Protein AF-A0A2H1IM15-F1 (afdb_monomer_lite)

InterPro domains:
  IPR018076 Type II secretion system protein GspF domain [PF00482] (10-122)

Organism: NCBI:txid234835

Foldseek 3Di:
DLLLLLLVLLLQLLVCLVVVHDNLVSLCVSCVVSVVSNVSPVVSVCVVVVHPPDPPPPPCVQVNVLVVCCVVVVPRSNVVSNVSSVVSVVVVVVVVVVVVVVVVVVVVVVVCVVVVVVCCVPPVVVVVVVVVVVVVVVVD

pLDDT: mean 83.32, std 9.82, range [51.94, 95.5]

Secondary structure (DSSP, 8-state):
-HHHHHHHHHHHHHHHHHTT--HHHHHHHHHHHHTTTT-HHHHHHHHHHT-----S--TTHHHHHHHHHHHHH---HHHHHHHHHHHHHHHHHHHHHHHHHHHHHHHHHHHHHHHHHHHIIIIIHHHHHHHHHHHHHHH-

Structure (mmCIF, N/CA/C/O backbone):
data_AF-A0A2H1IM15-F1
#
_entry.id   AF-A0A2H1IM15-F1
#
loop_
_atom_site.group_PDB
_atom_site.id
_atom_site.type_symbol
_atom_site.label_atom_id
_atom_site.label_alt_id
_atom_site.label_comp_id
_atom_site.label_asym_id
_atom_site.label_entity_id
_atom_site.label_seq_id
_atom_site.pdbx_PDB_ins_code
_atom_site.Cartn_x
_atom_site.Cartn_y
_atom_site.Cartn_z
_atom_site.occupancy
_atom_site.B_iso_or_equiv
_atom_site.auth_seq_id
_atom_site.auth_comp_id
_atom_site.auth_asym_id
_atom_site.auth_atom_id
_atom_site.pdbx_PDB_model_num
ATOM 1 N N . MET A 1 1 ? -4.553 -1.514 -11.434 1.00 65.62 1 MET A N 1
ATOM 2 C CA . MET A 1 1 ? -5.937 -1.052 -11.190 1.00 65.62 1 MET A CA 1
ATOM 3 C C . MET A 1 1 ? -6.475 -1.646 -9.900 1.00 65.62 1 MET A C 1
ATOM 5 O O . MET A 1 1 ? -6.821 -0.880 -9.022 1.00 65.62 1 MET A O 1
ATOM 9 N N . VAL A 1 2 ? -6.470 -2.975 -9.737 1.00 79.06 2 VAL A N 1
ATOM 10 C CA . VAL A 1 2 ? -6.970 -3.615 -8.506 1.00 79.06 2 VAL A CA 1
ATOM 11 C C . VAL A 1 2 ? -6.166 -3.224 -7.250 1.00 79.06 2 VAL A C 1
ATOM 13 O O . VAL A 1 2 ? -6.764 -3.022 -6.205 1.00 79.06 2 VAL A O 1
ATOM 16 N N . ASP A 1 3 ? -4.843 -3.023 -7.341 1.00 85.19 3 ASP A N 1
ATOM 17 C CA . ASP A 1 3 ? -4.041 -2.541 -6.192 1.00 85.19 3 ASP A CA 1
ATOM 18 C C . ASP A 1 3 ? -4.395 -1.114 -5.759 1.00 85.19 3 ASP A C 1
ATOM 20 O O . ASP A 1 3 ? -4.328 -0.799 -4.577 1.00 85.19 3 ASP A O 1
ATOM 24 N N . ASP A 1 4 ? -4.789 -0.253 -6.704 1.00 86.88 4 ASP A N 1
ATOM 25 C CA . ASP A 1 4 ? -5.175 1.126 -6.387 1.00 86.88 4 ASP A CA 1
ATOM 26 C C . ASP A 1 4 ? -6.547 1.158 -5.686 1.00 86.88 4 ASP A C 1
ATOM 28 O O . ASP A 1 4 ? -6.757 1.986 -4.802 1.00 86.88 4 ASP A O 1
ATOM 32 N N . LEU A 1 5 ? -7.460 0.243 -6.052 1.00 89.38 5 LEU A N 1
ATOM 33 C CA . LEU A 1 5 ? -8.758 0.071 -5.385 1.00 89.38 5 LEU A CA 1
ATOM 34 C C . LEU A 1 5 ? -8.578 -0.441 -3.952 1.00 89.38 5 LEU A C 1
ATOM 36 O O . LEU A 1 5 ? -9.137 0.141 -3.030 1.00 89.38 5 LEU A O 1
ATOM 40 N N . LEU A 1 6 ? -7.739 -1.464 -3.761 1.00 89.94 6 LEU A N 1
ATOM 41 C CA . LEU A 1 6 ? -7.418 -1.984 -2.431 1.00 89.94 6 LEU A CA 1
ATOM 42 C C . LEU A 1 6 ? -6.743 -0.917 -1.560 1.00 89.94 6 LEU A C 1
ATOM 44 O O . LEU A 1 6 ? -7.115 -0.750 -0.406 1.00 89.94 6 LEU A O 1
ATOM 48 N N . ALA A 1 7 ? -5.797 -0.150 -2.111 1.00 91.88 7 ALA A N 1
ATOM 49 C CA . ALA A 1 7 ? -5.155 0.938 -1.377 1.00 91.88 7 ALA A CA 1
ATOM 50 C C . ALA A 1 7 ? -6.163 2.006 -0.919 1.00 91.88 7 ALA A C 1
ATOM 52 O O . ALA A 1 7 ? -6.063 2.509 0.195 1.00 91.88 7 ALA A O 1
ATOM 53 N N . PHE A 1 8 ? -7.131 2.364 -1.767 1.00 93.25 8 PHE A N 1
ATOM 54 C CA . PHE A 1 8 ? -8.192 3.303 -1.394 1.00 93.25 8 PHE A CA 1
ATOM 55 C C . PHE A 1 8 ? -9.084 2.750 -0.275 1.00 93.25 8 PHE A C 1
ATOM 57 O O . PHE A 1 8 ? -9.385 3.466 0.676 1.00 93.25 8 PHE A O 1
ATOM 64 N N . ASP A 1 9 ? -9.470 1.479 -0.357 1.00 94.62 9 ASP A N 1
ATOM 65 C CA . ASP A 1 9 ? -10.286 0.847 0.681 1.00 94.62 9 ASP A CA 1
ATOM 66 C C . ASP A 1 9 ? -9.511 0.777 2.012 1.00 94.62 9 ASP A C 1
ATOM 68 O O . ASP A 1 9 ? -10.066 1.059 3.069 1.00 94.62 9 ASP A O 1
ATOM 72 N N . LEU A 1 10 ? -8.203 0.510 1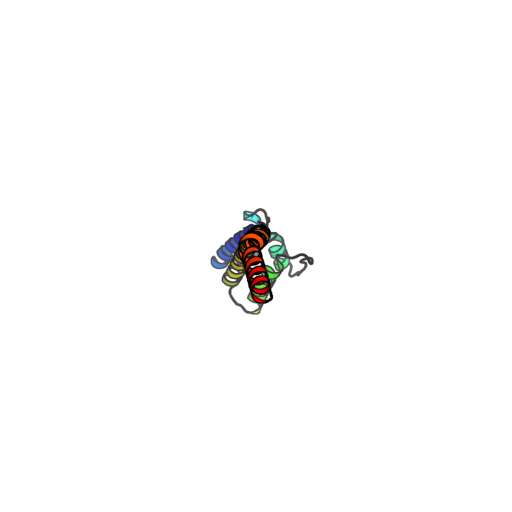.983 1.00 93.56 10 LEU A N 1
ATOM 73 C CA . LEU A 1 10 ? -7.364 0.529 3.185 1.00 93.56 10 LEU A CA 1
ATOM 74 C C . LEU A 1 10 ? -7.225 1.926 3.813 1.00 93.56 10 LEU A C 1
ATOM 76 O O . LEU A 1 10 ? -7.195 2.024 5.038 1.00 93.56 10 LEU A O 1
ATOM 80 N N . ASP A 1 11 ? -7.215 3.010 3.030 1.00 94.75 11 ASP A N 1
ATOM 81 C CA . ASP A 1 11 ? -7.274 4.367 3.600 1.00 94.75 11 ASP A CA 1
ATOM 82 C C . ASP A 1 11 ? -8.596 4.604 4.346 1.00 94.75 11 ASP A C 1
ATOM 84 O O . ASP A 1 11 ? -8.602 5.212 5.416 1.00 94.75 11 ASP A O 1
ATOM 88 N N . LEU A 1 12 ? -9.725 4.121 3.810 1.00 94.81 12 LEU A N 1
ATOM 89 C CA . LEU A 1 12 ? -11.018 4.217 4.496 1.00 94.81 12 LEU A CA 1
ATOM 90 C C . LEU A 1 12 ? -11.003 3.434 5.812 1.00 94.81 12 LEU A C 1
ATOM 92 O O . LEU A 1 12 ? -11.447 3.951 6.838 1.00 94.81 12 LEU A O 1
ATOM 96 N N . VAL A 1 13 ? -10.414 2.235 5.807 1.00 95.50 13 VAL A N 1
ATOM 97 C CA . VAL A 1 13 ? -10.197 1.450 7.028 1.00 95.50 13 VAL A CA 1
ATOM 98 C C . VAL A 1 13 ? -9.342 2.234 8.025 1.00 95.50 13 VAL A C 1
ATOM 100 O O . VAL A 1 13 ? -9.719 2.328 9.191 1.00 95.50 13 VAL A O 1
ATOM 103 N N . ALA A 1 14 ? -8.240 2.854 7.596 1.00 95.00 14 ALA A N 1
ATOM 104 C CA . ALA A 1 14 ? -7.395 3.673 8.466 1.00 95.00 14 ALA A CA 1
ATOM 105 C C . ALA A 1 14 ? -8.154 4.867 9.075 1.00 95.00 14 ALA A C 1
ATOM 107 O O . ALA A 1 14 ? -8.012 5.141 10.270 1.00 95.00 14 ALA A O 1
ATOM 108 N N . ILE A 1 15 ? -9.018 5.532 8.300 1.00 95.50 15 ILE A N 1
ATOM 109 C CA . ILE A 1 15 ? -9.891 6.611 8.790 1.00 95.50 15 ILE A CA 1
ATOM 110 C C . ILE A 1 15 ? -10.857 6.082 9.859 1.00 95.50 15 ILE A C 1
ATOM 112 O O . ILE A 1 15 ? -11.000 6.700 10.916 1.00 95.50 15 ILE A O 1
ATOM 116 N N . CYS A 1 16 ? -11.488 4.930 9.623 1.00 95.31 16 CYS A N 1
ATOM 117 C CA . CYS A 1 16 ? -12.371 4.279 10.593 1.00 95.31 16 CYS A CA 1
ATOM 118 C C . CYS A 1 16 ? -11.633 3.868 11.879 1.00 95.31 16 CYS A C 1
ATOM 120 O O . CYS A 1 16 ? -12.138 4.065 12.981 1.00 95.31 16 CYS A O 1
ATOM 122 N N . LEU A 1 17 ? -10.424 3.325 11.766 1.00 94.19 17 LEU A N 1
ATOM 123 C CA . LEU A 1 17 ? -9.607 2.959 12.926 1.00 94.19 17 LEU A CA 1
ATOM 124 C C . LEU A 1 17 ? -9.196 4.198 13.730 1.00 94.19 17 LEU A C 1
ATOM 126 O O . LEU A 1 17 ? -9.252 4.194 14.958 1.00 94.19 17 LEU A O 1
ATOM 130 N N . THR A 1 18 ? -8.839 5.284 13.043 1.00 93.75 18 THR A N 1
ATOM 131 C CA . THR A 1 18 ? -8.467 6.562 13.671 1.00 93.75 18 THR A CA 1
ATOM 132 C C . THR A 1 18 ? -9.651 7.218 14.383 1.00 93.75 18 THR A C 1
ATOM 134 O O . THR A 1 18 ? -9.460 7.896 15.392 1.00 93.75 18 THR A O 1
ATOM 137 N N . SER A 1 19 ? -10.884 6.984 13.922 1.00 93.81 19 SER A N 1
ATOM 138 C CA . SER A 1 19 ? -12.099 7.429 14.618 1.00 93.81 19 SER A CA 1
ATOM 139 C C . SER A 1 19 ? -12.488 6.552 15.817 1.00 93.81 19 SER A C 1
ATOM 141 O O . SER A 1 19 ? -13.469 6.853 16.499 1.00 93.81 19 SER A O 1
ATOM 143 N N . GLY A 1 20 ? -11.704 5.512 16.119 1.00 91.88 20 GLY A N 1
ATOM 144 C CA . GLY A 1 20 ? -11.888 4.640 17.279 1.00 91.88 20 GLY A CA 1
ATOM 145 C C . GLY A 1 20 ? -12.774 3.423 17.020 1.00 91.88 20 GLY A C 1
ATOM 146 O O . GLY A 1 20 ? -13.183 2.762 17.975 1.00 91.88 20 GLY A O 1
ATOM 147 N N . LEU A 1 21 ? -13.088 3.109 15.758 1.00 93.19 21 LEU A N 1
ATOM 148 C CA . LEU A 1 21 ? -13.819 1.886 15.433 1.00 93.19 21 LEU A CA 1
ATOM 149 C C . LEU A 1 21 ? -12.910 0.656 15.592 1.00 93.19 21 LEU A C 1
ATOM 151 O O . LEU A 1 21 ? -11.735 0.706 15.225 1.00 93.19 21 LEU A O 1
ATOM 155 N N . PRO A 1 22 ? -13.440 -0.473 16.094 1.00 90.31 22 PRO A N 1
ATOM 156 C CA . PRO A 1 22 ? -12.677 -1.711 16.167 1.00 90.31 22 PRO A CA 1
ATOM 157 C C . PRO A 1 22 ? -12.414 -2.278 14.764 1.00 90.31 22 PRO A C 1
ATOM 159 O O . PRO A 1 22 ? -13.234 -2.118 13.857 1.00 90.31 22 PRO A O 1
ATOM 162 N N . ILE A 1 23 ? -11.295 -2.993 14.607 1.00 90.31 23 ILE A N 1
ATOM 163 C CA . ILE A 1 23 ? -10.812 -3.563 13.333 1.00 90.31 23 ILE A CA 1
ATOM 164 C C . ILE A 1 23 ? -11.907 -4.278 12.519 1.00 90.31 23 ILE A C 1
ATOM 166 O O . ILE A 1 23 ? -12.142 -3.872 11.377 1.00 90.31 23 ILE A O 1
ATOM 170 N N . PRO A 1 24 ? -12.637 -5.277 13.060 1.00 90.19 24 PRO A N 1
ATOM 171 C CA . PRO A 1 24 ? -13.647 -5.991 12.280 1.00 90.19 24 PRO A CA 1
ATOM 172 C C . PRO A 1 24 ? -14.803 -5.087 11.823 1.00 90.19 24 PRO A C 1
ATOM 174 O O . PRO A 1 24 ? -15.365 -5.309 10.753 1.00 90.19 24 PRO A O 1
ATOM 177 N N . VAL A 1 25 ? -15.136 -4.038 12.586 1.00 93.00 25 VAL A N 1
ATOM 178 C CA . VAL A 1 25 ? -16.183 -3.070 12.214 1.00 93.00 25 VAL A CA 1
ATOM 179 C C . VAL A 1 25 ? -15.684 -2.114 11.135 1.00 93.00 25 VAL A C 1
ATOM 181 O O . VAL A 1 25 ? -16.412 -1.854 10.182 1.00 93.00 25 VAL A O 1
ATOM 184 N N . ALA A 1 26 ? -14.446 -1.625 11.238 1.00 94.62 26 ALA A N 1
ATOM 185 C CA . ALA A 1 26 ? -13.838 -0.774 10.215 1.00 94.62 26 ALA A CA 1
ATOM 186 C C . ALA A 1 26 ? -13.761 -1.490 8.852 1.00 94.62 26 ALA A C 1
ATOM 188 O O . ALA A 1 26 ? -14.119 -0.910 7.824 1.00 94.62 26 ALA A O 1
ATOM 189 N N . LEU A 1 27 ? -13.364 -2.767 8.854 1.00 92.44 27 LEU A N 1
ATOM 190 C CA . LEU A 1 27 ? -13.322 -3.612 7.659 1.00 92.44 27 LEU A CA 1
ATOM 191 C C . LEU A 1 27 ? -14.717 -3.861 7.075 1.00 92.44 27 LEU A C 1
ATOM 193 O O . LEU A 1 27 ? -14.907 -3.697 5.872 1.00 92.44 27 LEU A O 1
ATOM 197 N N . ALA A 1 28 ? -15.696 -4.216 7.913 1.00 93.44 28 ALA A N 1
ATOM 198 C CA . ALA A 1 28 ? -17.063 -4.477 7.467 1.00 93.44 28 ALA A CA 1
ATOM 199 C C . ALA A 1 28 ? -17.745 -3.226 6.890 1.00 93.44 28 ALA A C 1
ATOM 201 O O . ALA A 1 28 ? -18.356 -3.307 5.829 1.00 93.44 28 ALA A O 1
ATOM 202 N N . LEU A 1 29 ? -17.610 -2.070 7.550 1.00 95.31 29 LEU A N 1
ATOM 203 C CA . LEU A 1 29 ? -18.178 -0.804 7.071 1.00 95.31 29 LEU A CA 1
ATOM 204 C C . LEU A 1 29 ? -17.542 -0.355 5.760 1.00 95.31 29 LEU A C 1
ATOM 206 O O . LEU A 1 29 ? -18.237 0.137 4.875 1.00 95.31 29 LEU A O 1
ATOM 210 N N . THR A 1 30 ? -16.228 -0.532 5.628 1.00 95.12 30 THR A N 1
ATOM 211 C CA . THR A 1 30 ? -15.544 -0.202 4.379 1.00 95.12 30 THR A CA 1
ATOM 212 C C . THR A 1 30 ? -15.994 -1.134 3.264 1.00 95.12 30 THR A C 1
ATOM 214 O O . THR A 1 30 ? -16.330 -0.647 2.193 1.00 95.12 30 THR A O 1
ATOM 217 N N . ALA A 1 31 ? -16.063 -2.445 3.517 1.00 94.25 31 ALA A N 1
ATOM 218 C CA . ALA A 1 31 ? -16.554 -3.410 2.540 1.00 94.25 31 ALA A CA 1
ATOM 219 C C . ALA A 1 31 ? -17.983 -3.079 2.084 1.00 94.25 31 ALA A C 1
ATOM 221 O O . ALA A 1 31 ? -18.246 -3.062 0.890 1.00 94.25 31 ALA A O 1
ATOM 222 N N . ASP A 1 32 ? -18.888 -2.744 3.004 1.00 95.00 32 ASP A N 1
ATOM 223 C CA . ASP A 1 32 ? -20.260 -2.350 2.664 1.00 95.00 32 ASP A CA 1
ATOM 224 C C . ASP A 1 32 ? -20.294 -1.060 1.822 1.00 95.00 32 ASP A C 1
ATOM 226 O O . ASP A 1 32 ? -20.935 -0.999 0.775 1.00 95.00 32 ASP A O 1
ATOM 230 N N . ALA A 1 33 ? -19.508 -0.049 2.205 1.00 94.69 33 ALA A N 1
ATOM 231 C CA . ALA A 1 33 ? -19.408 1.211 1.467 1.00 94.69 33 ALA A CA 1
ATOM 232 C C . ALA A 1 33 ? -18.763 1.065 0.075 1.00 94.69 33 ALA A C 1
ATOM 234 O O . ALA A 1 33 ? -18.954 1.928 -0.789 1.00 94.69 33 ALA A O 1
ATOM 235 N N . THR A 1 34 ? -17.969 0.014 -0.148 1.00 93.25 34 THR A N 1
ATOM 236 C CA . THR A 1 34 ? -17.218 -0.211 -1.390 1.00 93.25 34 THR A CA 1
ATOM 237 C C . THR A 1 34 ? -17.740 -1.361 -2.247 1.00 93.25 34 THR A C 1
ATOM 239 O O . THR A 1 34 ? -17.138 -1.623 -3.295 1.00 93.25 34 THR A O 1
ATOM 242 N N . ASP A 1 35 ? -18.861 -1.975 -1.851 1.00 92.19 35 ASP A N 1
ATOM 243 C CA . ASP A 1 35 ? -19.466 -3.169 -2.468 1.00 92.19 35 ASP A CA 1
ATOM 244 C C . ASP A 1 35 ? -18.525 -4.395 -2.458 1.00 92.19 35 ASP A C 1
ATOM 246 O O . ASP A 1 35 ? -18.435 -5.161 -3.412 1.00 92.19 35 ASP A O 1
ATOM 250 N N . ASP A 1 36 ? -17.734 -4.523 -1.387 1.00 88.81 36 ASP A N 1
ATOM 251 C CA . ASP A 1 36 ? -16.735 -5.568 -1.111 1.00 88.81 36 ASP A CA 1
ATOM 252 C C . ASP A 1 36 ? -15.789 -5.864 -2.289 1.00 88.81 36 ASP A C 1
ATOM 254 O O . ASP A 1 36 ? -15.244 -6.961 -2.427 1.00 88.81 36 ASP A O 1
ATOM 258 N N . ARG A 1 37 ? -15.538 -4.860 -3.140 1.00 88.31 37 ARG A N 1
ATOM 259 C CA . ARG A 1 37 ? -14.709 -4.984 -4.353 1.00 88.31 37 ARG A CA 1
ATOM 260 C C . ARG A 1 37 ? -13.286 -5.483 -4.091 1.00 88.31 37 ARG A C 1
ATOM 262 O O . ARG A 1 37 ? -12.640 -6.011 -4.994 1.00 88.31 37 ARG A O 1
ATOM 269 N N . SER A 1 38 ? -12.797 -5.267 -2.873 1.00 85.31 38 SER A N 1
ATOM 270 C CA . SER A 1 38 ? -11.456 -5.637 -2.424 1.00 85.31 38 SER A CA 1
ATOM 271 C C . SER A 1 38 ? -11.449 -6.896 -1.553 1.00 85.31 38 SER A C 1
ATOM 273 O O . SER A 1 38 ? -10.376 -7.342 -1.167 1.00 85.31 38 SER A O 1
ATOM 275 N N . GLY A 1 39 ? -12.614 -7.474 -1.236 1.00 86.62 39 GLY A N 1
ATOM 276 C CA . GLY A 1 39 ? -12.736 -8.677 -0.409 1.00 86.62 39 GLY A CA 1
ATOM 277 C C . GLY A 1 39 ? -12.505 -8.465 1.093 1.00 86.62 39 GLY A C 1
ATOM 278 O O . GLY A 1 39 ? -12.340 -9.443 1.824 1.00 86.62 39 GLY A O 1
ATOM 279 N N . LEU A 1 40 ? -12.502 -7.217 1.580 1.00 88.06 40 LEU A N 1
ATOM 280 C CA . LEU A 1 40 ? -12.303 -6.888 3.001 1.00 88.06 40 LEU A CA 1
ATOM 281 C C . LEU A 1 40 ? -13.386 -7.493 3.906 1.00 88.06 40 LEU A C 1
ATOM 283 O O . LEU A 1 40 ? -13.114 -7.822 5.064 1.00 88.06 40 LEU A O 1
ATOM 287 N N . GLY A 1 41 ? -14.595 -7.707 3.384 1.00 88.94 41 GLY A N 1
ATOM 288 C CA . GLY A 1 41 ? -15.685 -8.355 4.107 1.00 88.94 41 GLY A CA 1
ATOM 289 C C . GLY A 1 41 ? -15.360 -9.800 4.489 1.00 88.94 41 GLY A C 1
ATOM 290 O O . GLY A 1 41 ? -15.851 -10.298 5.504 1.00 88.94 41 GLY A O 1
ATOM 291 N N . ARG A 1 42 ? -14.497 -10.480 3.722 1.00 85.50 42 ARG A N 1
ATOM 292 C CA . ARG A 1 42 ? -13.985 -11.813 4.075 1.00 85.50 42 ARG A CA 1
ATOM 293 C C . ARG A 1 42 ? -13.102 -11.758 5.320 1.00 85.50 42 ARG A C 1
ATOM 295 O O . ARG A 1 42 ? -13.321 -12.566 6.216 1.00 85.50 42 ARG A O 1
ATOM 302 N N . ILE A 1 43 ? -12.194 -10.784 5.400 1.00 86.12 43 ILE A N 1
ATOM 303 C CA . ILE A 1 43 ? -11.296 -10.591 6.551 1.00 86.12 43 ILE A CA 1
ATOM 304 C C . ILE A 1 43 ? -12.104 -10.232 7.805 1.00 86.12 43 ILE A C 1
ATOM 306 O O . ILE A 1 43 ? -11.905 -10.802 8.872 1.00 86.12 43 ILE A O 1
ATOM 310 N N . ALA A 1 44 ? -13.089 -9.336 7.682 1.00 88.81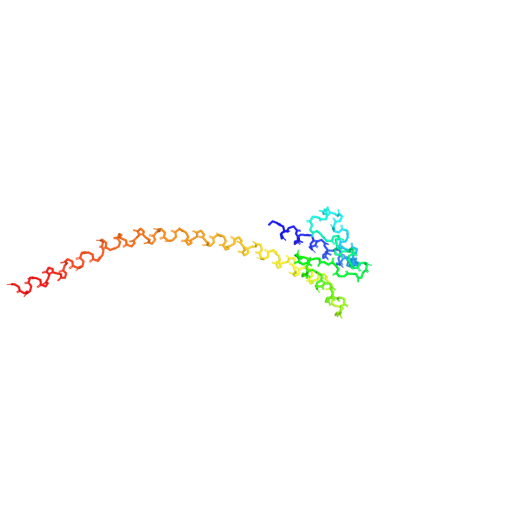 44 ALA A N 1
ATOM 311 C CA . ALA A 1 44 ? -13.962 -8.991 8.807 1.00 88.81 44 ALA A CA 1
ATOM 312 C C . ALA A 1 44 ? -14.686 -10.228 9.379 1.00 88.81 44 ALA A C 1
ATOM 314 O O . ALA A 1 44 ? -14.775 -10.418 10.596 1.00 88.81 44 ALA A O 1
ATOM 315 N N . ARG A 1 45 ? -15.193 -11.100 8.496 1.00 85.88 45 ARG A N 1
ATOM 316 C CA . ARG A 1 45 ? -15.844 -12.362 8.881 1.00 85.88 45 ARG A CA 1
ATOM 317 C C . ARG A 1 45 ? -14.866 -13.377 9.477 1.00 85.88 45 ARG A C 1
ATOM 319 O O . ARG A 1 45 ? -15.218 -14.038 10.447 1.00 85.88 45 ARG A O 1
ATOM 326 N N . SER A 1 46 ? -13.656 -13.500 8.938 1.00 84.19 46 SER A N 1
ATOM 327 C CA . SER A 1 46 ? -12.660 -14.445 9.458 1.00 84.19 46 SER A CA 1
ATOM 328 C C . SER A 1 46 ? -12.216 -14.062 10.875 1.00 84.19 46 SER A C 1
ATOM 330 O O . SER A 1 46 ? -12.234 -14.907 11.772 1.00 84.19 46 SER A O 1
ATOM 332 N N . MET A 1 47 ? -11.973 -12.768 11.120 1.00 80.69 47 MET A N 1
ATOM 333 C CA . MET A 1 47 ? -11.622 -12.248 12.448 1.00 80.69 47 MET A CA 1
ATOM 334 C C . MET A 1 47 ? -12.747 -12.428 13.476 1.00 80.69 47 MET A C 1
ATOM 336 O O . MET A 1 47 ? -12.484 -12.778 14.622 1.00 80.69 47 MET A O 1
ATOM 340 N N . THR A 1 48 ? -14.014 -12.239 13.088 1.00 82.06 48 THR A N 1
ATOM 341 C CA . THR A 1 48 ? -15.149 -12.423 14.019 1.00 82.06 48 THR A CA 1
ATOM 342 C C . THR A 1 48 ? -15.395 -13.882 14.402 1.00 82.06 48 THR A C 1
ATOM 344 O O . THR A 1 48 ? -15.892 -14.145 15.496 1.00 82.06 48 THR A O 1
ATOM 347 N N . ILE A 1 49 ? -15.048 -14.828 13.528 1.00 80.38 49 ILE A N 1
ATOM 348 C CA . ILE A 1 49 ? -15.236 -16.269 13.753 1.00 80.38 49 ILE A CA 1
ATOM 349 C C . ILE A 1 49 ? -13.983 -16.904 14.397 1.00 80.38 49 ILE A C 1
ATOM 351 O O . ILE A 1 49 ? -14.045 -18.032 14.883 1.00 80.38 49 ILE A O 1
ATOM 355 N N . GLY A 1 50 ? -12.856 -16.182 14.452 1.00 73.19 50 GLY A N 1
ATOM 356 C CA . GLY A 1 50 ? -11.575 -16.685 14.962 1.00 73.19 50 GLY A CA 1
ATOM 357 C C . GLY A 1 50 ? -10.925 -17.731 14.048 1.00 73.19 50 GLY A C 1
ATOM 358 O O . GLY A 1 50 ? -10.105 -18.524 14.503 1.00 73.19 50 GLY A O 1
ATOM 359 N N . GLY A 1 51 ? -11.330 -17.778 12.775 1.00 65.94 51 GLY A N 1
ATOM 360 C CA . GLY A 1 51 ? -10.826 -18.726 11.783 1.00 65.94 51 GLY A CA 1
ATOM 361 C C . GLY A 1 51 ? -9.866 -18.055 10.805 1.00 65.94 51 GLY A C 1
ATOM 362 O O . GLY A 1 51 ? -10.159 -16.971 10.314 1.00 65.94 51 GLY A O 1
ATOM 363 N N . GLN A 1 52 ? -8.756 -18.719 10.476 1.00 61.16 52 GLN A N 1
ATOM 364 C CA . GLN A 1 52 ? -7.775 -18.267 9.478 1.00 61.16 52 GLN A CA 1
ATOM 365 C C . GLN A 1 52 ? -7.967 -18.965 8.119 1.00 61.16 52 GLN A C 1
ATOM 367 O O . GLN A 1 52 ? -7.004 -19.422 7.513 1.00 61.16 52 GLN A O 1
ATOM 372 N N . ASP A 1 53 ? -9.207 -19.123 7.645 1.00 56.69 53 ASP A N 1
ATOM 373 C CA . ASP A 1 53 ? -9.440 -19.759 6.339 1.00 56.69 53 ASP A CA 1
ATOM 374 C C . ASP A 1 53 ? -9.407 -18.713 5.216 1.00 56.69 53 ASP A C 1
ATOM 376 O O . ASP A 1 53 ? -10.431 -18.238 4.715 1.00 56.69 53 ASP A O 1
ATOM 380 N N . LEU A 1 54 ? -8.192 -18.291 4.880 1.00 61.09 54 LEU A N 1
ATOM 381 C CA . LEU A 1 54 ? -7.891 -17.484 3.706 1.00 61.09 54 LEU A CA 1
ATOM 382 C C . LEU A 1 54 ? -7.140 -18.392 2.734 1.00 61.09 54 LEU A C 1
ATOM 384 O O . LEU A 1 54 ? -5.968 -18.700 2.924 1.00 61.09 54 LEU A O 1
ATOM 388 N N . SER A 1 55 ? -7.849 -18.900 1.725 1.00 53.56 55 SER A N 1
ATOM 389 C CA . SER A 1 55 ? -7.258 -19.757 0.696 1.00 53.56 55 SER A CA 1
ATOM 390 C C . SER A 1 55 ? -6.055 -19.080 0.026 1.00 53.56 55 SER A C 1
ATOM 392 O O . SER A 1 55 ? -6.156 -17.899 -0.291 1.00 53.56 55 SER A O 1
ATOM 394 N N . ASP A 1 56 ? -5.025 -19.885 -0.252 1.00 53.53 56 ASP A N 1
ATOM 395 C CA . ASP A 1 56 ? -3.678 -19.727 -0.863 1.00 53.53 56 ASP A CA 1
ATOM 396 C C . ASP A 1 56 ? -3.411 -18.681 -1.987 1.00 53.53 56 ASP A C 1
ATOM 398 O O . ASP A 1 56 ? -2.361 -18.710 -2.625 1.00 53.53 56 ASP A O 1
ATOM 402 N N . ASP A 1 57 ? -4.323 -17.751 -2.267 1.00 57.16 57 ASP A N 1
ATOM 403 C CA . ASP A 1 57 ? -4.243 -16.755 -3.346 1.00 57.16 57 ASP A CA 1
ATOM 404 C C . ASP A 1 57 ? -4.514 -15.342 -2.793 1.00 57.16 57 ASP A C 1
ATOM 406 O O . ASP A 1 57 ? -5.395 -14.614 -3.256 1.00 57.16 57 ASP A O 1
ATOM 410 N N . ASP A 1 58 ? -3.843 -14.976 -1.697 1.00 69.31 58 ASP A N 1
ATOM 411 C CA . ASP A 1 58 ? -4.378 -13.940 -0.817 1.00 69.31 58 ASP A CA 1
ATOM 412 C C . ASP A 1 58 ? -3.573 -12.639 -0.860 1.00 69.31 58 ASP A C 1
ATOM 414 O O . ASP A 1 58 ? -2.691 -12.356 -0.054 1.00 69.31 58 ASP A O 1
ATOM 418 N N . ARG A 1 59 ? -3.946 -11.766 -1.801 1.00 76.06 59 ARG A N 1
ATOM 419 C CA . ARG A 1 59 ? -3.508 -10.353 -1.837 1.00 76.06 59 ARG A CA 1
ATOM 420 C C . ARG A 1 59 ? -3.844 -9.587 -0.548 1.00 76.06 59 ARG A C 1
ATOM 422 O O . ARG A 1 59 ? -3.373 -8.467 -0.366 1.00 76.06 59 ARG A O 1
ATOM 429 N N . LEU A 1 60 ? -4.677 -10.181 0.302 1.00 79.94 60 LEU A N 1
ATOM 430 C CA . LEU A 1 60 ? -5.104 -9.693 1.603 1.00 79.94 60 LEU A CA 1
ATOM 431 C C . LEU A 1 60 ? -4.275 -10.264 2.765 1.00 79.94 60 LEU A C 1
ATOM 433 O O . LEU A 1 60 ? -4.386 -9.739 3.871 1.00 79.94 60 LEU A O 1
ATOM 437 N N . ALA A 1 61 ? -3.390 -11.239 2.530 1.00 82.75 61 ALA A N 1
ATOM 438 C CA . ALA A 1 61 ? -2.510 -11.786 3.564 1.00 82.75 61 ALA A CA 1
ATOM 439 C C . ALA A 1 61 ? -1.670 -10.706 4.276 1.00 82.75 61 ALA A C 1
ATOM 441 O O . ALA A 1 61 ? -1.681 -10.684 5.505 1.00 82.75 61 ALA A O 1
ATOM 442 N N . PRO A 1 62 ? -1.049 -9.727 3.577 1.00 83.75 62 PRO A N 1
ATOM 443 C CA . PRO A 1 62 ? -0.306 -8.661 4.256 1.00 83.75 62 PRO A CA 1
ATOM 444 C C . PRO A 1 62 ? -1.190 -7.788 5.158 1.00 83.75 62 PRO A C 1
ATOM 446 O O . PRO A 1 62 ? -0.731 -7.243 6.157 1.00 83.75 62 PRO A O 1
ATOM 449 N N . VAL A 1 63 ? -2.471 -7.640 4.805 1.00 86.69 63 VAL A N 1
ATOM 450 C CA . VAL A 1 63 ? -3.446 -6.876 5.593 1.00 86.69 63 VAL A CA 1
ATOM 451 C C . VAL A 1 63 ? -3.796 -7.639 6.871 1.00 86.69 63 VAL A C 1
ATOM 453 O O . VAL A 1 63 ? -3.840 -7.040 7.944 1.00 86.69 63 VAL A O 1
ATOM 456 N N . LEU A 1 64 ? -4.000 -8.955 6.773 1.00 85.62 64 LEU A N 1
ATOM 457 C CA . LEU A 1 64 ? -4.244 -9.818 7.927 1.00 85.62 64 LEU A CA 1
ATOM 458 C C . LEU A 1 64 ? -3.039 -9.850 8.875 1.00 85.62 64 LEU A C 1
ATOM 460 O O . LEU A 1 64 ? -3.210 -9.626 10.071 1.00 85.62 64 LEU A O 1
ATOM 464 N N . GLU A 1 65 ? -1.831 -10.060 8.345 1.00 85.62 65 GLU A N 1
ATOM 465 C CA . GLU A 1 65 ? -0.589 -10.093 9.130 1.00 85.62 65 GLU A CA 1
ATOM 466 C C . GLU A 1 65 ? -0.398 -8.808 9.939 1.00 85.62 65 GLU A C 1
ATOM 468 O O . GLU A 1 65 ? -0.008 -8.851 11.105 1.00 85.62 65 GLU A O 1
ATOM 473 N N . VAL A 1 66 ? -0.720 -7.653 9.350 1.00 87.81 66 VAL A N 1
ATOM 474 C CA . VAL A 1 66 ? -0.670 -6.361 10.041 1.00 87.81 66 VAL A CA 1
ATOM 475 C C . VAL A 1 66 ? -1.644 -6.299 11.217 1.00 87.81 66 VAL A C 1
ATOM 477 O O . VAL A 1 66 ? -1.286 -5.778 12.278 1.00 87.81 66 VAL A O 1
ATOM 480 N N . PHE A 1 67 ? -2.861 -6.821 11.062 1.00 86.31 67 PHE A N 1
ATOM 481 C CA . PHE A 1 67 ? -3.837 -6.837 12.149 1.00 86.31 67 PHE A CA 1
ATOM 482 C C . PHE A 1 67 ? -3.469 -7.838 13.240 1.00 86.31 67 PHE A C 1
ATOM 484 O O . PHE A 1 67 ? -3.517 -7.482 14.414 1.00 86.31 67 PHE A O 1
ATOM 491 N N . GLU A 1 68 ? -3.013 -9.034 12.880 1.00 85.75 68 GLU A N 1
ATOM 492 C CA . GLU A 1 68 ? -2.518 -10.018 13.847 1.00 85.75 68 GLU A CA 1
ATOM 493 C C . GLU A 1 68 ? -1.314 -9.484 14.615 1.00 85.75 68 GLU A C 1
ATOM 495 O O . GLU A 1 68 ? -1.240 -9.614 15.839 1.00 85.75 68 GLU A O 1
ATOM 500 N N . PHE A 1 69 ? -0.396 -8.811 13.925 1.00 86.62 69 PHE A N 1
ATOM 501 C CA . PHE A 1 69 ? 0.733 -8.142 14.552 1.00 86.62 69 PHE A CA 1
ATOM 502 C C . PHE A 1 69 ? 0.278 -7.031 15.506 1.00 86.62 69 PHE A C 1
ATOM 504 O O . PHE A 1 69 ? 0.785 -6.936 16.625 1.00 86.62 69 PHE A O 1
ATOM 511 N N . SER A 1 70 ? -0.688 -6.205 15.099 1.00 88.12 70 SER A N 1
ATOM 512 C CA . SER A 1 70 ? -1.282 -5.159 15.940 1.00 88.12 70 SER A CA 1
ATOM 513 C C . SER A 1 70 ? -1.928 -5.741 17.203 1.00 88.12 70 SER A C 1
ATOM 515 O O . SER A 1 70 ? -1.678 -5.232 18.296 1.00 88.12 70 SER A O 1
ATOM 517 N N . GLU A 1 71 ? -2.671 -6.844 17.084 1.00 85.19 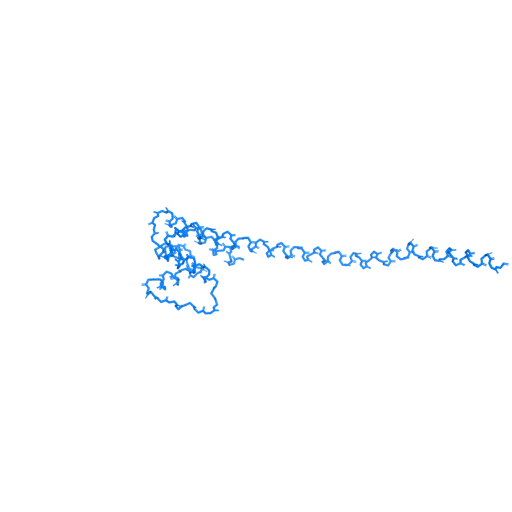71 GLU A N 1
ATOM 518 C CA . GLU A 1 71 ? -3.290 -7.539 18.219 1.00 85.19 71 GLU A CA 1
ATOM 519 C C . GLU A 1 71 ? -2.251 -8.140 19.177 1.00 85.19 71 GLU A C 1
ATOM 521 O O . GLU A 1 71 ? -2.378 -7.991 20.392 1.00 85.19 71 GLU A O 1
ATOM 526 N N . HIS A 1 72 ? -1.189 -8.763 18.654 1.00 86.31 72 HIS A N 1
ATOM 527 C CA . HIS A 1 72 ? -0.144 -9.380 19.480 1.00 86.31 72 HIS A CA 1
ATOM 528 C C . HIS A 1 72 ? 0.776 -8.360 20.162 1.00 86.31 72 HIS A C 1
ATOM 530 O O . HIS A 1 72 ? 1.280 -8.615 21.256 1.00 86.31 72 HIS A O 1
ATOM 536 N N . THR A 1 73 ? 1.033 -7.219 19.520 1.00 87.88 73 THR A N 1
ATOM 537 C CA . THR A 1 73 ? 1.993 -6.213 20.012 1.00 87.88 73 THR A CA 1
ATOM 538 C C . THR A 1 73 ? 1.339 -5.025 20.711 1.00 87.88 73 THR A C 1
ATOM 540 O O . THR A 1 73 ? 2.030 -4.257 21.381 1.00 87.88 73 THR A O 1
ATOM 543 N N . GLY A 1 74 ? 0.025 -4.849 20.559 1.00 82.44 74 GLY A N 1
ATOM 544 C CA . GLY A 1 74 ? -0.715 -3.690 21.059 1.00 82.44 74 GLY A CA 1
ATOM 545 C C . GLY A 1 74 ? -0.429 -2.387 20.302 1.00 82.44 74 GLY A C 1
ATOM 546 O O . GLY A 1 74 ? -0.877 -1.321 20.728 1.00 82.44 74 GLY A O 1
ATOM 547 N N . VAL A 1 75 ? 0.322 -2.437 19.195 1.00 86.25 75 VAL A N 1
ATOM 548 C CA . VAL A 1 75 ? 0.559 -1.277 18.323 1.00 86.25 75 VAL A CA 1
ATOM 549 C C . VAL A 1 75 ? -0.743 -0.910 17.616 1.00 86.25 75 VAL A C 1
ATOM 551 O O . VAL A 1 75 ? -1.466 -1.786 17.158 1.00 86.25 75 VAL A O 1
ATOM 554 N N . GLY A 1 76 ? -1.042 0.385 17.490 1.00 86.25 76 GLY A N 1
ATOM 555 C CA . GLY A 1 76 ? -2.241 0.845 16.787 1.00 86.25 76 GLY A CA 1
ATOM 556 C C . GLY A 1 76 ? -2.273 0.381 15.316 1.00 86.25 76 GLY A C 1
ATOM 557 O O . GLY A 1 76 ? -1.283 0.574 14.609 1.00 86.25 76 GLY A O 1
ATOM 558 N N . PRO A 1 77 ? -3.394 -0.177 14.819 1.00 88.12 77 PRO A N 1
ATOM 559 C CA . PRO A 1 77 ? -3.477 -0.750 13.470 1.00 88.12 77 PRO A CA 1
ATOM 560 C C . PRO A 1 77 ? -3.554 0.303 12.353 1.00 88.12 77 PRO A C 1
ATOM 562 O O . PRO A 1 77 ? -3.144 0.034 11.229 1.00 88.12 77 PRO A O 1
ATOM 565 N N . ALA A 1 78 ? -4.043 1.515 12.645 1.00 89.94 78 ALA A N 1
ATOM 566 C CA . ALA A 1 78 ? -4.207 2.587 11.657 1.00 89.94 78 ALA A CA 1
ATOM 567 C C . ALA A 1 78 ? -2.907 2.951 10.898 1.00 89.94 78 ALA A C 1
ATOM 569 O O . ALA A 1 78 ? -2.900 2.834 9.673 1.00 89.94 78 ALA A O 1
ATOM 570 N N . PRO A 1 79 ? -1.784 3.307 11.562 1.00 89.56 79 PRO A N 1
ATOM 571 C CA . PRO A 1 79 ? -0.543 3.650 10.860 1.00 89.56 79 PRO A CA 1
ATOM 572 C C . PRO A 1 79 ? 0.068 2.472 10.087 1.00 89.56 79 PRO A C 1
ATOM 574 O O . PRO A 1 79 ? 0.764 2.680 9.093 1.00 89.56 79 PRO A O 1
ATOM 577 N N . LEU A 1 80 ? -0.180 1.234 10.528 1.00 90.81 80 LEU A N 1
ATOM 578 C CA . LEU A 1 80 ? 0.278 0.041 9.818 1.00 90.81 80 LEU A CA 1
ATOM 579 C C . LEU A 1 80 ? -0.534 -0.181 8.535 1.00 90.81 80 LEU A C 1
ATOM 581 O O . LEU A 1 80 ? 0.027 -0.493 7.493 1.00 90.81 80 LEU A O 1
ATOM 585 N N . ILE A 1 81 ? -1.844 0.045 8.567 1.00 90.81 81 ILE A N 1
ATOM 586 C CA . ILE A 1 81 ? -2.685 -0.057 7.369 1.00 90.81 81 ILE A CA 1
ATOM 587 C C . ILE A 1 81 ? -2.391 1.068 6.369 1.00 90.81 81 ILE A C 1
ATOM 589 O O . ILE A 1 81 ? -2.343 0.818 5.163 1.00 90.81 81 ILE A O 1
ATOM 593 N N . GLU A 1 82 ? -2.106 2.283 6.842 1.00 92.25 82 GLU A N 1
ATOM 594 C CA . GLU A 1 82 ? -1.649 3.382 5.979 1.00 92.25 82 GLU A CA 1
ATOM 595 C C . GLU A 1 82 ? -0.333 3.049 5.261 1.00 92.25 82 GLU A C 1
ATOM 597 O O . GLU A 1 82 ? -0.151 3.408 4.091 1.00 92.25 82 GLU A O 1
ATOM 602 N N . SER A 1 83 ? 0.588 2.344 5.931 1.00 90.62 83 SER A N 1
ATOM 603 C CA . SER A 1 83 ? 1.850 1.928 5.315 1.00 90.62 83 SER A CA 1
ATOM 604 C C . SER A 1 83 ? 1.620 0.890 4.212 1.00 90.62 83 SER A C 1
ATOM 606 O O . SER A 1 83 ? 2.168 1.053 3.118 1.00 90.62 83 SER A O 1
ATOM 608 N N . VAL A 1 84 ? 0.728 -0.084 4.430 1.00 91.12 84 VAL A N 1
ATOM 609 C CA . VAL A 1 84 ? 0.324 -1.068 3.408 1.00 91.12 84 VAL A CA 1
ATOM 610 C C . VAL A 1 84 ? -0.349 -0.382 2.215 1.00 91.12 84 VAL A C 1
ATOM 612 O O . VAL A 1 84 ? -0.002 -0.647 1.061 1.00 91.12 84 VAL A O 1
ATOM 615 N N . ALA A 1 85 ? -1.268 0.557 2.457 1.00 90.50 85 ALA A N 1
ATOM 616 C CA . ALA A 1 85 ? -1.922 1.321 1.393 1.00 90.50 85 ALA A CA 1
ATOM 617 C C . ALA A 1 85 ? -0.907 2.121 0.555 1.00 90.50 85 ALA A C 1
ATOM 619 O O . ALA A 1 85 ? -0.993 2.179 -0.678 1.00 90.50 85 ALA A O 1
ATOM 620 N N . LYS A 1 86 ? 0.096 2.716 1.210 1.00 90.88 86 LYS A N 1
ATOM 621 C CA . LYS A 1 86 ? 1.195 3.418 0.538 1.00 90.88 86 LYS A CA 1
ATOM 622 C C . LYS A 1 86 ? 2.057 2.471 -0.295 1.00 90.88 86 LYS A C 1
ATOM 624 O O . LYS A 1 86 ? 2.359 2.795 -1.444 1.00 90.88 86 LYS A O 1
ATOM 629 N N . GLU A 1 87 ? 2.408 1.307 0.235 1.00 90.12 87 GLU A N 1
ATOM 630 C CA . GLU A 1 87 ? 3.202 0.308 -0.482 1.00 90.12 87 GLU A CA 1
ATOM 631 C C . GLU A 1 87 ? 2.483 -0.211 -1.736 1.00 90.12 87 GLU A C 1
ATOM 633 O O . GLU A 1 87 ? 3.083 -0.297 -2.813 1.00 90.12 87 GLU A O 1
ATOM 638 N N . LEU A 1 88 ? 1.169 -0.440 -1.657 1.00 89.00 88 LEU A N 1
ATOM 639 C CA . LEU A 1 88 ? 0.351 -0.801 -2.818 1.00 89.00 88 LEU A CA 1
ATOM 640 C C . LEU A 1 88 ? 0.408 0.273 -3.916 1.00 89.00 88 LEU A C 1
ATOM 642 O O . LEU A 1 88 ? 0.623 -0.056 -5.089 1.00 89.00 88 LEU A O 1
ATOM 646 N N . ARG A 1 89 ? 0.303 1.557 -3.553 1.00 88.94 89 ARG A N 1
ATOM 647 C CA . ARG A 1 89 ? 0.434 2.680 -4.503 1.00 88.94 89 ARG A CA 1
ATOM 648 C C . ARG A 1 89 ? 1.826 2.756 -5.114 1.00 88.94 89 ARG A C 1
ATOM 650 O O . ARG A 1 89 ? 1.953 2.961 -6.324 1.00 88.94 89 ARG A O 1
ATOM 657 N N . ASP A 1 90 ? 2.863 2.593 -4.303 1.00 88.69 90 ASP A N 1
ATOM 658 C CA . ASP A 1 90 ? 4.247 2.644 -4.768 1.00 88.69 90 ASP A CA 1
ATOM 659 C C . ASP A 1 90 ? 4.555 1.473 -5.712 1.00 88.69 90 ASP A C 1
ATOM 661 O O . ASP A 1 90 ? 5.174 1.677 -6.760 1.00 88.69 90 ASP A O 1
ATOM 665 N N . SER A 1 91 ? 4.038 0.273 -5.431 1.00 86.81 91 SER A N 1
ATOM 666 C CA . SER A 1 91 ? 4.142 -0.886 -6.331 1.00 86.81 91 SER A CA 1
ATOM 667 C C . SER A 1 91 ? 3.448 -0.634 -7.679 1.00 86.81 91 SER A C 1
ATOM 669 O O . SER A 1 91 ? 4.004 -0.926 -8.741 1.00 86.81 91 SER A O 1
ATOM 671 N N . SER A 1 92 ? 2.262 -0.016 -7.658 1.00 83.88 92 SER A N 1
ATOM 672 C CA . SER A 1 92 ? 1.495 0.363 -8.852 1.00 83.88 92 SER A CA 1
ATOM 673 C C . SER A 1 92 ? 2.268 1.374 -9.706 1.00 83.88 92 SER A C 1
ATOM 675 O O . SER A 1 92 ? 2.324 1.247 -10.933 1.00 83.88 92 SER A O 1
ATOM 677 N N . ARG A 1 93 ? 2.941 2.343 -9.069 1.00 83.56 93 ARG A N 1
ATOM 678 C CA . ARG A 1 93 ? 3.814 3.324 -9.737 1.00 83.56 93 ARG A CA 1
ATOM 679 C C . ARG A 1 93 ? 5.057 2.680 -10.350 1.00 83.56 93 ARG A C 1
ATOM 681 O O . ARG A 1 93 ? 5.350 2.968 -11.512 1.00 83.56 93 ARG A O 1
ATOM 688 N N . ARG A 1 94 ? 5.742 1.791 -9.623 1.00 82.88 94 ARG A N 1
ATOM 689 C CA . ARG A 1 94 ? 6.927 1.061 -10.115 1.00 82.88 94 ARG A CA 1
ATOM 690 C C . ARG A 1 94 ? 6.608 0.254 -11.372 1.00 82.88 94 ARG A C 1
ATOM 692 O O . ARG A 1 94 ? 7.284 0.425 -12.380 1.00 82.88 94 ARG A O 1
ATOM 699 N N . ARG A 1 95 ? 5.498 -0.494 -11.378 1.00 80.94 95 ARG A N 1
ATOM 700 C CA . ARG A 1 95 ? 5.045 -1.257 -12.560 1.00 80.94 95 ARG A CA 1
ATOM 701 C C . ARG A 1 95 ? 4.835 -0.375 -13.797 1.00 80.94 95 ARG A C 1
ATOM 703 O O . ARG A 1 95 ? 5.180 -0.764 -14.911 1.00 80.94 95 ARG A O 1
ATOM 710 N N . ARG A 1 96 ? 4.292 0.836 -13.624 1.00 77.56 96 ARG A N 1
ATOM 711 C CA . ARG A 1 96 ? 4.124 1.797 -14.733 1.00 77.56 96 ARG A CA 1
ATOM 712 C C . ARG A 1 96 ? 5.462 2.356 -15.216 1.00 77.56 96 ARG A C 1
ATOM 714 O O . ARG A 1 96 ? 5.647 2.529 -16.418 1.00 77.56 96 ARG A O 1
ATOM 721 N N . GLN A 1 97 ? 6.384 2.637 -14.297 1.00 77.81 97 GLN A N 1
ATOM 722 C CA . GLN A 1 97 ? 7.725 3.121 -14.627 1.00 77.81 97 GLN A CA 1
ATOM 723 C C . GLN A 1 97 ? 8.540 2.065 -15.378 1.00 77.81 97 GLN A C 1
ATOM 725 O O . GLN A 1 97 ? 9.185 2.399 -16.366 1.00 77.81 97 GLN A O 1
ATOM 730 N N . GLU A 1 98 ? 8.462 0.799 -14.975 1.00 78.75 98 GLU A N 1
ATOM 731 C CA . GLU A 1 98 ? 9.111 -0.322 -15.665 1.00 78.75 98 GLU A CA 1
ATOM 732 C C . GLU A 1 98 ? 8.592 -0.480 -17.098 1.00 78.75 98 GLU A C 1
ATOM 734 O O . GLU A 1 98 ? 9.380 -0.575 -18.042 1.00 78.75 98 GLU A O 1
ATOM 739 N N . ALA A 1 99 ? 7.269 -0.415 -17.287 1.00 73.12 99 ALA A N 1
ATOM 740 C CA . ALA A 1 99 ? 6.662 -0.448 -18.615 1.00 73.12 99 ALA A CA 1
ATOM 741 C C . ALA A 1 99 ? 7.129 0.726 -19.498 1.00 73.12 99 ALA A C 1
ATOM 743 O O . ALA A 1 99 ? 7.388 0.546 -20.689 1.00 73.12 99 ALA A O 1
ATOM 744 N N . ALA A 1 100 ? 7.288 1.918 -18.916 1.00 74.12 100 ALA A N 1
ATOM 745 C CA . ALA A 1 100 ? 7.811 3.086 -19.620 1.00 74.12 100 ALA A CA 1
ATOM 746 C C . ALA A 1 100 ? 9.311 2.958 -19.948 1.00 74.12 100 ALA A C 1
ATOM 748 O O . ALA A 1 100 ? 9.731 3.281 -21.059 1.00 74.12 100 ALA A O 1
ATOM 749 N N . ALA A 1 101 ? 10.125 2.440 -19.025 1.00 70.75 101 ALA A N 1
ATOM 750 C CA . ALA A 1 101 ? 11.554 2.210 -19.239 1.00 70.75 101 ALA A CA 1
ATOM 751 C C . ALA A 1 101 ? 11.811 1.184 -20.357 1.00 70.75 101 ALA A C 1
ATOM 753 O O . ALA A 1 101 ? 12.718 1.363 -21.176 1.00 70.75 101 ALA A O 1
ATOM 754 N N . ALA A 1 102 ? 10.961 0.158 -20.461 1.00 72.62 102 ALA A N 1
ATOM 755 C CA . ALA A 1 102 ? 11.020 -0.825 -21.539 1.00 72.62 102 ALA A CA 1
ATOM 756 C C . ALA A 1 102 ? 10.823 -0.201 -22.937 1.00 72.62 102 ALA A C 1
ATOM 758 O O . ALA A 1 102 ? 11.403 -0.685 -23.912 1.00 72.62 102 ALA A O 1
ATOM 759 N N . LEU A 1 103 ? 10.061 0.895 -23.051 1.00 71.81 103 LEU A N 1
ATOM 760 C CA . LEU A 1 103 ? 9.906 1.638 -24.310 1.00 71.81 103 LEU A CA 1
ATOM 761 C C . LEU A 1 103 ? 11.204 2.343 -24.714 1.00 71.81 103 LEU A C 1
ATOM 763 O O . LEU A 1 103 ? 11.560 2.331 -25.891 1.00 71.81 103 LEU A O 1
ATOM 767 N N . GLY A 1 104 ? 11.935 2.903 -23.746 1.00 68.19 104 GLY A N 1
ATOM 768 C CA . GLY A 1 104 ? 13.230 3.543 -23.988 1.00 68.19 104 GLY A CA 1
ATOM 769 C C . GLY A 1 104 ? 14.251 2.568 -24.573 1.00 68.19 104 GLY A C 1
ATOM 770 O O . GLY A 1 104 ? 14.884 2.865 -25.584 1.00 68.19 104 GLY A O 1
ATOM 771 N N . VAL A 1 105 ? 14.339 1.357 -24.015 1.00 71.00 105 VAL A N 1
ATOM 772 C CA . VAL A 1 105 ? 15.213 0.297 -24.549 1.00 71.00 105 VAL A CA 1
ATOM 773 C C . VAL A 1 105 ? 14.778 -0.117 -25.958 1.00 71.00 105 VAL A C 1
ATOM 775 O O . VAL A 1 105 ? 15.613 -0.207 -26.858 1.00 71.00 105 VAL A O 1
ATOM 778 N N . LYS A 1 106 ? 13.470 -0.285 -26.194 1.00 68.81 106 LYS A N 1
ATOM 779 C CA . LYS A 1 106 ? 12.920 -0.604 -27.525 1.00 68.81 106 LYS A CA 1
ATOM 780 C C . LYS A 1 106 ? 13.206 0.456 -28.589 1.00 68.81 106 LYS A C 1
ATOM 782 O O . LYS A 1 106 ? 13.208 0.114 -29.765 1.00 68.81 106 LYS A O 1
ATOM 787 N N . LEU A 1 107 ? 13.432 1.709 -28.199 1.00 67.88 107 LEU A N 1
ATOM 788 C CA . LEU A 1 107 ? 13.752 2.812 -29.109 1.00 67.88 107 LEU A CA 1
ATOM 789 C C . LEU A 1 107 ? 15.261 2.973 -29.329 1.00 67.88 107 LEU A C 1
ATOM 791 O O . LEU A 1 107 ? 15.692 3.243 -30.448 1.00 67.88 107 LEU A O 1
ATOM 795 N N . VAL A 1 108 ? 16.077 2.763 -28.293 1.00 74.56 108 VAL A N 1
ATOM 796 C CA . VAL A 1 108 ? 17.543 2.876 -28.392 1.00 74.56 108 VAL A CA 1
ATOM 797 C C . VAL A 1 108 ? 18.151 1.723 -29.194 1.00 74.56 108 VAL A C 1
ATOM 799 O O . VAL A 1 108 ? 19.085 1.948 -29.960 1.00 74.56 108 VAL A O 1
ATOM 802 N N . VAL A 1 109 ? 17.607 0.506 -29.087 1.00 76.25 109 VAL A N 1
ATOM 803 C CA . VAL A 1 109 ? 18.083 -0.669 -29.843 1.00 76.25 109 VAL A CA 1
ATOM 804 C C . VAL A 1 109 ? 18.053 -0.462 -31.372 1.00 76.25 109 VAL A C 1
ATOM 806 O O . VAL A 1 109 ? 19.107 -0.600 -31.995 1.00 76.25 109 VAL A O 1
ATOM 809 N N . PRO A 1 110 ? 16.924 -0.097 -32.014 1.00 73.06 110 PRO A N 1
ATOM 810 C CA . PRO A 1 110 ? 16.891 0.142 -33.457 1.00 73.06 110 PRO A CA 1
ATOM 811 C C . PRO A 1 110 ? 17.733 1.354 -33.866 1.00 73.06 110 PRO A C 1
ATOM 813 O O . PRO A 1 110 ? 18.340 1.335 -34.934 1.00 73.06 110 PRO A O 1
ATOM 816 N N . LEU A 1 111 ? 17.834 2.382 -33.015 1.00 73.25 111 LEU A N 1
ATOM 817 C CA . LEU A 1 111 ? 18.688 3.539 -33.282 1.00 73.25 111 LEU A CA 1
ATOM 818 C C . LEU A 1 111 ? 20.174 3.147 -33.298 1.00 73.25 111 LEU A C 1
ATOM 820 O O . LEU A 1 111 ? 20.895 3.523 -34.217 1.00 73.25 111 LEU A O 1
ATOM 824 N N . GLY A 1 112 ? 20.620 2.336 -32.335 1.00 76.25 112 GLY A N 1
ATOM 825 C CA . GLY A 1 112 ? 21.979 1.795 -32.293 1.00 76.25 112 GLY A CA 1
ATOM 826 C C . GLY A 1 112 ? 22.295 0.922 -33.509 1.00 76.25 112 GLY A C 1
ATOM 827 O O . GLY A 1 112 ? 23.342 1.097 -34.128 1.00 76.25 112 GLY A O 1
ATOM 828 N N . VAL A 1 113 ? 21.366 0.047 -33.911 1.00 79.88 113 VAL A N 1
ATOM 829 C CA . VAL A 1 113 ? 21.507 -0.797 -35.114 1.00 79.88 113 VAL A CA 1
ATOM 830 C C . VAL A 1 113 ? 21.513 0.025 -36.407 1.00 79.88 113 VAL A C 1
ATOM 832 O O . VAL A 1 113 ? 22.188 -0.369 -37.350 1.00 79.88 113 VAL A O 1
ATOM 835 N N . CYS A 1 114 ? 20.826 1.169 -36.468 1.00 72.12 114 CYS A N 1
ATOM 836 C CA . CYS A 1 114 ? 20.893 2.081 -37.618 1.00 72.12 114 CYS A CA 1
ATOM 837 C C . CYS A 1 114 ? 22.161 2.948 -37.632 1.00 72.12 114 CYS A C 1
ATOM 839 O O . CYS A 1 114 ? 22.707 3.224 -38.700 1.00 72.12 114 CYS A O 1
ATOM 841 N N . ILE A 1 115 ? 22.649 3.386 -36.470 1.00 77.94 115 ILE A N 1
ATOM 842 C CA . ILE A 1 115 ? 23.833 4.255 -36.373 1.00 77.94 115 ILE A CA 1
ATOM 843 C C . ILE A 1 115 ? 25.120 3.465 -36.601 1.00 77.94 115 ILE A C 1
ATOM 845 O O . ILE A 1 115 ? 26.037 3.974 -37.240 1.00 77.94 115 ILE A O 1
ATOM 849 N N . LEU A 1 116 ? 25.196 2.225 -36.120 1.00 78.62 116 LEU A N 1
ATOM 850 C CA . LEU A 1 116 ? 26.389 1.388 -36.240 1.00 78.62 116 LEU A CA 1
ATOM 851 C C . LEU A 1 116 ? 26.876 1.199 -37.695 1.00 78.62 116 LEU A C 1
ATOM 853 O O . LEU A 1 116 ? 28.054 1.462 -37.936 1.00 78.62 116 LEU A O 1
ATOM 857 N N . PRO A 1 117 ? 26.036 0.838 -38.688 1.00 76.12 117 PRO A N 1
ATOM 858 C CA . PRO A 1 117 ? 26.461 0.740 -40.084 1.00 76.12 117 PRO A CA 1
ATOM 859 C C . PRO A 1 117 ? 26.811 2.105 -40.689 1.00 76.12 117 PRO A C 1
ATOM 861 O O . PRO A 1 117 ? 27.777 2.200 -41.444 1.00 76.12 117 PRO A O 1
ATOM 864 N N . ALA A 1 118 ? 26.088 3.172 -40.332 1.00 79.88 118 ALA A N 1
ATOM 865 C CA . ALA A 1 118 ? 26.394 4.522 -40.804 1.00 79.88 118 ALA A CA 1
ATOM 866 C C . ALA A 1 118 ? 27.754 5.015 -40.280 1.00 79.88 118 ALA A C 1
ATOM 868 O O . ALA A 1 118 ? 28.544 5.569 -41.039 1.00 79.88 118 ALA A O 1
ATOM 869 N N . PHE A 1 119 ? 28.071 4.761 -39.010 1.00 80.81 119 PHE A N 1
ATOM 870 C CA . PHE A 1 119 ? 29.364 5.095 -38.415 1.00 80.81 119 PHE A CA 1
ATOM 871 C C . PHE A 1 119 ? 30.506 4.299 -39.052 1.00 80.81 119 PHE A C 1
ATOM 873 O O . PHE A 1 119 ? 31.562 4.860 -39.330 1.00 80.81 119 PHE A O 1
ATOM 880 N N . LEU A 1 120 ? 30.287 3.012 -39.328 1.00 83.06 120 LEU A N 1
ATOM 881 C CA . LEU A 1 120 ? 31.268 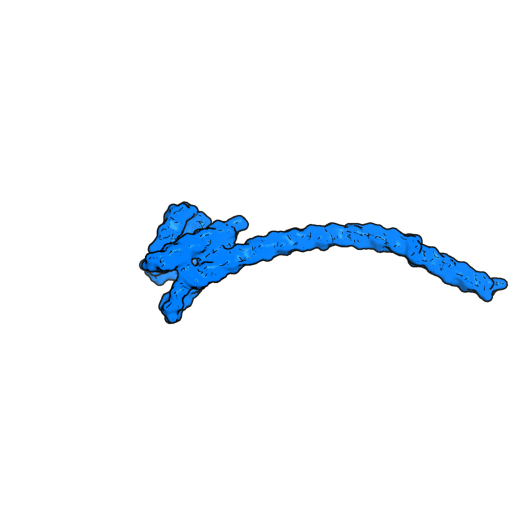2.155 -39.998 1.00 83.06 120 LEU A CA 1
ATOM 882 C C . LEU A 1 120 ? 31.616 2.695 -41.393 1.00 83.06 120 LEU A C 1
ATOM 884 O O . LEU A 1 120 ? 32.794 2.815 -41.729 1.00 83.06 120 LEU A O 1
ATOM 888 N N . LEU A 1 121 ? 30.595 3.084 -42.165 1.00 83.38 121 LEU A N 1
ATOM 889 C CA . LEU A 1 121 ? 30.754 3.672 -43.497 1.00 83.38 121 LEU A CA 1
ATOM 890 C C . LEU A 1 121 ? 31.399 5.064 -43.463 1.00 83.38 121 LEU A C 1
ATOM 892 O O . LEU A 1 121 ? 32.195 5.381 -44.343 1.00 83.38 121 LEU A O 1
ATOM 896 N N . LEU A 1 122 ? 31.066 5.891 -42.470 1.00 81.50 122 LEU A N 1
ATOM 897 C CA . LEU A 1 122 ? 31.531 7.278 -42.403 1.00 81.50 122 LEU A CA 1
ATOM 898 C C . LEU A 1 122 ? 32.886 7.454 -41.700 1.00 81.50 122 LEU A C 1
ATOM 900 O O . LEU A 1 122 ? 33.575 8.421 -42.009 1.00 81.50 122 LEU A O 1
ATOM 904 N N . SER A 1 123 ? 33.288 6.571 -40.774 1.00 83.88 123 SER A N 1
ATOM 905 C CA . SER A 1 123 ? 34.532 6.735 -39.995 1.00 83.88 123 SER A CA 1
ATOM 906 C C . SER A 1 123 ? 35.587 5.659 -40.257 1.00 83.88 123 SER A C 1
ATOM 908 O O . SER A 1 123 ? 36.750 5.990 -40.467 1.00 83.88 123 SER A O 1
ATOM 910 N N . VAL A 1 124 ? 35.210 4.377 -40.290 1.00 86.00 124 VAL A N 1
ATOM 911 C CA . VAL A 1 124 ? 36.180 3.270 -40.358 1.00 86.00 124 VAL A CA 1
ATOM 912 C C . VAL A 1 124 ? 36.643 3.036 -41.791 1.00 86.00 124 VAL A C 1
ATOM 914 O O . VAL A 1 124 ? 37.843 2.927 -42.037 1.00 86.00 124 VAL A O 1
ATOM 917 N N . VAL A 1 125 ? 35.707 2.997 -42.745 1.00 88.00 125 VAL A N 1
ATOM 918 C CA . VAL A 1 125 ? 36.015 2.756 -44.165 1.00 88.00 125 VAL A CA 1
ATOM 919 C C . VAL A 1 125 ? 37.038 3.763 -44.718 1.00 88.00 125 VAL A C 1
ATOM 921 O O . VAL A 1 125 ? 38.032 3.310 -45.287 1.00 88.00 125 VAL A O 1
ATOM 924 N N . PRO A 1 126 ? 36.895 5.090 -44.519 1.00 82.69 126 PRO A N 1
ATOM 925 C CA . PRO A 1 126 ? 37.868 6.056 -45.030 1.00 82.69 126 PRO A CA 1
ATOM 926 C C . PRO A 1 126 ? 39.255 5.888 -44.402 1.00 82.69 126 PRO A C 1
ATOM 928 O O . PRO A 1 126 ? 40.255 5.932 -45.108 1.00 82.69 126 PRO A O 1
ATOM 931 N N . VAL A 1 127 ? 39.323 5.643 -43.088 1.0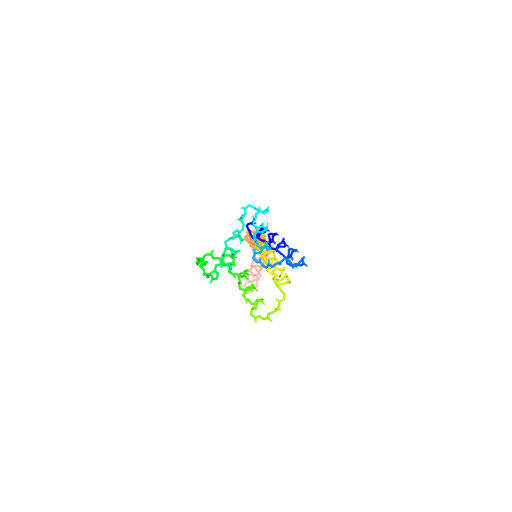0 86.94 127 VAL A N 1
ATOM 932 C CA . VAL A 1 127 ? 40.596 5.481 -42.370 1.00 86.94 127 VAL A CA 1
ATOM 933 C C . VAL A 1 127 ? 41.339 4.233 -42.844 1.00 86.94 127 VAL A C 1
ATOM 935 O O . VAL A 1 127 ? 42.539 4.295 -43.094 1.00 86.94 127 VAL A O 1
ATOM 938 N N . VAL A 1 128 ? 40.636 3.112 -43.026 1.00 88.44 128 VAL A N 1
ATOM 939 C CA . VAL A 1 128 ? 41.235 1.870 -43.537 1.00 88.44 128 VAL A CA 1
ATOM 940 C C . VAL A 1 128 ? 41.737 2.046 -44.973 1.00 88.44 128 VAL A C 1
ATOM 942 O O . VAL A 1 128 ? 42.836 1.590 -45.282 1.00 88.44 128 VAL A O 1
ATOM 945 N N . ILE A 1 129 ? 40.982 2.743 -45.833 1.00 89.25 129 ILE A N 1
ATOM 946 C CA . ILE A 1 129 ? 41.412 3.059 -47.206 1.00 89.25 129 ILE A CA 1
ATOM 947 C C . ILE A 1 129 ? 42.677 3.925 -47.196 1.00 89.25 129 ILE A C 1
ATOM 949 O O . ILE A 1 129 ? 43.611 3.627 -47.942 1.00 89.25 129 ILE A O 1
ATOM 953 N N . SER A 1 130 ? 42.737 4.956 -46.346 1.00 86.31 130 SER A N 1
ATOM 954 C CA . SER A 1 130 ? 43.917 5.823 -46.236 1.00 86.31 130 SER A CA 1
ATOM 955 C C . SER A 1 130 ? 45.143 5.055 -45.748 1.00 86.31 130 SER A C 1
ATOM 957 O O . SER A 1 130 ? 46.193 5.148 -46.370 1.00 86.31 130 SER A O 1
ATOM 959 N N . LEU A 1 131 ? 45.007 4.227 -44.705 1.00 88.81 131 LEU A N 1
ATOM 960 C CA . LEU A 1 131 ? 46.118 3.422 -44.180 1.00 88.81 131 LEU A CA 1
ATOM 961 C C . LEU A 1 131 ? 46.638 2.400 -45.199 1.00 88.81 131 LEU A C 1
ATOM 963 O O . LEU A 1 131 ? 47.846 2.209 -45.319 1.00 88.81 131 LEU A O 1
ATOM 967 N N . LEU A 1 132 ? 45.738 1.745 -45.939 1.00 88.94 132 LEU A N 1
ATOM 968 C CA . LEU A 1 132 ? 46.121 0.842 -47.026 1.00 88.94 132 LEU A CA 1
ATOM 969 C C . LEU A 1 132 ? 46.837 1.595 -48.151 1.00 88.94 132 LEU A C 1
ATOM 971 O O . LEU A 1 132 ? 47.859 1.112 -48.630 1.00 88.94 132 LEU A O 1
ATOM 975 N N . SER A 1 133 ? 46.333 2.773 -48.534 1.00 83.88 133 SER A N 1
ATOM 976 C CA . SER A 1 133 ? 46.938 3.604 -49.583 1.00 83.88 133 SER A CA 1
ATOM 977 C C . SER A 1 133 ? 48.335 4.075 -49.181 1.00 83.88 133 SER A C 1
ATOM 979 O O . SER A 1 133 ? 49.268 3.902 -49.961 1.00 83.88 133 SER A O 1
ATOM 981 N N . ASP A 1 134 ? 48.502 4.578 -47.956 1.00 83.62 134 ASP A N 1
ATOM 982 C CA . ASP A 1 134 ? 49.793 5.026 -47.422 1.00 83.62 134 ASP A CA 1
ATOM 983 C C . ASP A 1 134 ? 50.805 3.877 -47.325 1.00 83.62 134 ASP A C 1
ATOM 985 O O . ASP A 1 134 ? 51.976 4.038 -47.661 1.00 83.62 134 ASP A O 1
ATOM 989 N N . LEU A 1 135 ? 50.376 2.678 -46.921 1.00 81.56 135 LEU A N 1
ATOM 990 C CA . LEU A 1 135 ? 51.267 1.516 -46.928 1.00 81.56 135 LEU A CA 1
ATOM 991 C C . LEU A 1 135 ? 51.655 1.111 -48.354 1.00 81.56 135 LEU A C 1
ATOM 993 O O . LEU A 1 135 ? 52.817 0.799 -48.602 1.00 81.56 135 LEU A O 1
ATOM 997 N N . THR A 1 136 ? 50.727 1.144 -49.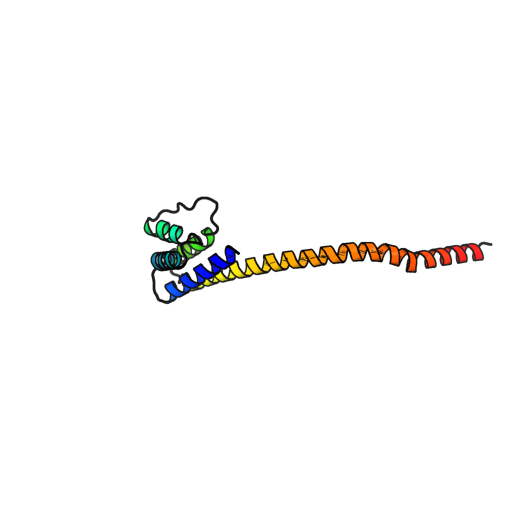312 1.00 77.81 136 THR A N 1
ATOM 998 C CA . THR A 1 136 ? 51.064 0.820 -50.706 1.00 77.81 136 THR A CA 1
ATOM 999 C C . THR A 1 136 ? 51.977 1.851 -51.366 1.00 77.81 136 THR A C 1
ATOM 1001 O O . THR A 1 136 ? 52.805 1.453 -52.175 1.00 77.81 136 THR A O 1
ATOM 1004 N N . THR A 1 137 ? 51.879 3.138 -51.021 1.00 74.50 137 THR A N 1
ATOM 1005 C CA . THR A 1 137 ? 52.744 4.195 -51.581 1.00 74.50 137 THR A CA 1
ATOM 1006 C C . THR A 1 137 ? 54.133 4.243 -50.951 1.00 74.50 137 THR A C 1
ATOM 1008 O O . THR A 1 137 ? 55.044 4.791 -51.558 1.00 74.50 137 THR A O 1
ATOM 1011 N N . VAL A 1 138 ? 54.317 3.689 -49.750 1.00 71.19 138 VAL A N 1
ATOM 1012 C CA . VAL A 1 138 ? 55.628 3.622 -49.078 1.00 71.19 138 VAL A CA 1
ATOM 1013 C C . VAL A 1 138 ? 56.434 2.384 -49.498 1.00 71.19 138 VAL A C 1
ATOM 1015 O O . VAL A 1 138 ? 57.663 2.410 -49.452 1.00 71.19 138 VAL A O 1
ATOM 1018 N N . PHE A 1 139 ? 55.765 1.297 -49.896 1.00 60.31 139 PHE A N 1
ATOM 1019 C CA . PHE A 1 139 ? 56.407 0.033 -50.288 1.00 60.31 139 PHE A CA 1
ATOM 1020 C C . PHE A 1 139 ? 56.634 -0.137 -51.806 1.00 60.31 139 PHE A C 1
ATOM 1022 O O . PHE A 1 139 ? 57.241 -1.137 -52.198 1.00 60.31 139 PHE A O 1
ATOM 1029 N N . PHE A 1 140 ? 56.179 0.804 -52.641 1.00 51.94 140 PHE A N 1
ATOM 1030 C CA . PHE A 1 140 ? 56.419 0.861 -54.093 1.00 51.94 140 PHE A CA 1
ATOM 1031 C C . PHE A 1 140 ? 57.176 2.134 -54.471 1.00 51.94 140 PHE A C 1
ATOM 1033 O O . PHE A 1 140 ? 58.021 2.051 -55.391 1.00 51.94 140 PHE A O 1
#

Sequence (140 aa):
MVDDLLAFDLDLVAICLTSGLPIPVALALTADATDDRSGLGRIARSMTIGGQDLSDDDRLAPVLEVFEFSEHTGVGPAPLIESVAKELRDSSRRRRQEAAAALGVKLVVPLGVCILPAFLLLSVVPVVISLLSDLTTVFF

Radius of gyration: 30.03 Å; chains: 1; bounding box: 77×27×75 Å